Protein AF-A0A3C0A470-F1 (afdb_monomer)

Structure (mmCIF, N/CA/C/O backbone):
data_AF-A0A3C0A470-F1
#
_entry.id   AF-A0A3C0A470-F1
#
loop_
_atom_site.group_PDB
_atom_site.id
_atom_site.type_symbol
_atom_site.label_atom_id
_atom_site.label_alt_id
_atom_site.label_comp_id
_atom_site.label_asym_id
_atom_site.label_entity_id
_atom_site.label_seq_id
_atom_site.pdbx_PDB_ins_code
_atom_site.Cartn_x
_atom_site.Cartn_y
_atom_site.Cartn_z
_atom_site.occupancy
_atom_site.B_iso_or_equiv
_atom_site.auth_seq_id
_atom_site.auth_comp_id
_atom_site.auth_asym_id
_atom_site.auth_atom_id
_atom_site.pdbx_PDB_model_num
ATOM 1 N N . MET A 1 1 ? 13.671 3.980 -18.463 1.00 53.28 1 MET A N 1
ATOM 2 C CA . MET A 1 1 ? 13.022 3.849 -17.138 1.00 53.28 1 MET A CA 1
ATOM 3 C C . MET A 1 1 ? 13.466 5.033 -16.282 1.00 53.28 1 MET A C 1
ATOM 5 O O . MET A 1 1 ? 14.668 5.241 -16.176 1.00 53.28 1 MET A O 1
ATOM 9 N N . LYS A 1 2 ? 12.559 5.897 -15.798 1.00 59.47 2 LYS A N 1
ATOM 10 C CA . LYS A 1 2 ? 12.939 7.187 -15.186 1.00 59.47 2 LYS A CA 1
ATOM 11 C C . LYS A 1 2 ? 13.264 7.001 -13.699 1.00 59.47 2 LYS A C 1
ATOM 13 O O . LYS A 1 2 ? 12.369 6.791 -12.891 1.00 59.47 2 LYS A O 1
ATOM 18 N N . ILE A 1 3 ? 14.542 7.132 -13.339 1.00 69.94 3 ILE A N 1
ATOM 19 C CA . ILE A 1 3 ? 15.085 7.081 -11.960 1.00 69.94 3 ILE A CA 1
ATOM 20 C C . ILE A 1 3 ? 14.255 7.919 -10.962 1.00 69.94 3 ILE A C 1
ATOM 22 O O . ILE A 1 3 ? 14.107 7.560 -9.792 1.00 69.94 3 ILE A O 1
ATOM 26 N N . PHE A 1 4 ? 13.660 9.012 -11.438 1.00 74.88 4 PHE A N 1
ATOM 27 C CA . PHE A 1 4 ? 12.773 9.884 -10.674 1.00 74.88 4 PHE A CA 1
ATOM 28 C C . PHE A 1 4 ? 11.537 9.164 -10.100 1.00 74.88 4 PHE A C 1
ATOM 30 O O . PHE A 1 4 ? 11.257 9.291 -8.911 1.00 74.88 4 PHE A O 1
ATOM 37 N N . GLU A 1 5 ? 10.841 8.349 -10.898 1.00 70.94 5 GLU A N 1
ATOM 38 C CA . GLU A 1 5 ? 9.594 7.676 -10.491 1.00 70.94 5 GLU A CA 1
ATOM 39 C C . GLU A 1 5 ? 9.846 6.635 -9.393 1.00 70.94 5 GLU A C 1
ATOM 41 O O . GLU A 1 5 ? 9.112 6.553 -8.408 1.00 70.94 5 GLU A O 1
ATOM 46 N N . TYR A 1 6 ? 10.955 5.902 -9.510 1.00 76.00 6 TYR A N 1
ATOM 47 C CA . TYR A 1 6 ? 11.419 4.973 -8.481 1.00 76.00 6 TYR A CA 1
ATOM 48 C C . TYR A 1 6 ? 11.722 5.686 -7.155 1.00 76.00 6 TYR A C 1
ATOM 50 O O . TYR A 1 6 ? 11.339 5.223 -6.078 1.00 76.00 6 TYR A O 1
ATOM 58 N N . THR A 1 7 ? 12.397 6.833 -7.230 1.00 81.44 7 THR A N 1
ATOM 59 C CA . THR A 1 7 ? 12.804 7.595 -6.045 1.00 81.44 7 THR A CA 1
ATOM 60 C C . THR A 1 7 ? 11.591 8.173 -5.317 1.00 81.44 7 THR A C 1
ATOM 62 O O . THR A 1 7 ? 11.517 8.113 -4.087 1.00 81.44 7 THR A O 1
ATOM 65 N N . GLU A 1 8 ? 10.603 8.671 -6.060 1.00 81.81 8 GLU A N 1
ATOM 66 C CA . GLU A 1 8 ? 9.350 9.168 -5.492 1.00 81.81 8 GLU A CA 1
ATOM 67 C C . GLU A 1 8 ? 8.512 8.045 -4.868 1.00 81.81 8 GLU A C 1
ATOM 69 O O . GLU A 1 8 ? 8.041 8.196 -3.736 1.00 81.81 8 GLU A O 1
ATOM 74 N N . ALA A 1 9 ? 8.419 6.879 -5.519 1.00 79.31 9 ALA A N 1
ATOM 75 C CA . ALA A 1 9 ? 7.762 5.704 -4.945 1.00 79.31 9 ALA A CA 1
ATOM 76 C C . ALA A 1 9 ? 8.436 5.253 -3.634 1.00 79.31 9 ALA A C 1
ATOM 78 O O . ALA A 1 9 ? 7.757 4.977 -2.643 1.00 79.31 9 ALA A O 1
ATOM 79 N N . LYS A 1 10 ? 9.775 5.265 -3.578 1.00 82.69 10 LYS A N 1
ATOM 80 C CA . LYS A 1 10 ? 10.542 4.944 -2.363 1.00 82.69 10 LYS A CA 1
ATOM 81 C C . LYS A 1 10 ? 10.262 5.931 -1.223 1.00 82.69 10 LYS A C 1
ATOM 83 O O . LYS A 1 10 ? 10.059 5.514 -0.082 1.00 82.69 10 LYS A O 1
ATOM 88 N N . LYS A 1 11 ? 10.212 7.238 -1.509 1.00 87.06 11 LYS A N 1
ATOM 89 C CA . LYS A 1 11 ? 9.865 8.267 -0.509 1.00 87.06 11 LYS A CA 1
ATOM 90 C C . LYS A 1 11 ? 8.420 8.133 -0.024 1.00 87.06 11 LYS A C 1
ATOM 92 O O . LYS A 1 11 ? 8.151 8.353 1.155 1.00 87.06 11 LYS A O 1
ATOM 97 N N . ALA A 1 12 ? 7.480 7.822 -0.916 1.00 82.62 12 ALA A N 1
ATOM 98 C CA . ALA A 1 12 ? 6.077 7.603 -0.562 1.00 82.62 12 ALA A CA 1
ATOM 99 C C . ALA A 1 12 ? 5.909 6.379 0.356 1.00 82.62 12 ALA A C 1
ATOM 101 O O . ALA A 1 12 ? 5.216 6.459 1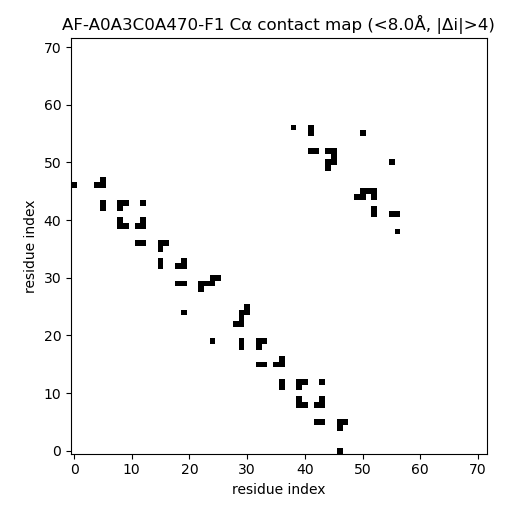.373 1.00 82.62 12 ALA A O 1
ATOM 102 N N . LEU A 1 13 ? 6.632 5.293 0.066 1.00 86.19 13 LEU A N 1
ATOM 103 C CA . LEU A 1 13 ? 6.666 4.089 0.896 1.00 86.19 13 LEU A CA 1
ATOM 104 C C . LEU A 1 13 ? 7.204 4.374 2.308 1.00 86.19 13 LEU A C 1
ATOM 106 O O . LEU A 1 13 ? 6.602 3.974 3.300 1.00 86.19 13 LEU A O 1
ATOM 110 N N . ALA A 1 14 ? 8.306 5.121 2.415 1.00 87.88 14 ALA A N 1
ATOM 111 C CA . ALA A 1 14 ? 8.886 5.479 3.710 1.00 87.88 14 ALA A CA 1
ATOM 112 C C . ALA A 1 14 ? 7.948 6.365 4.555 1.00 87.88 14 ALA A C 1
ATOM 114 O O . ALA A 1 14 ? 7.826 6.169 5.765 1.00 87.88 14 ALA A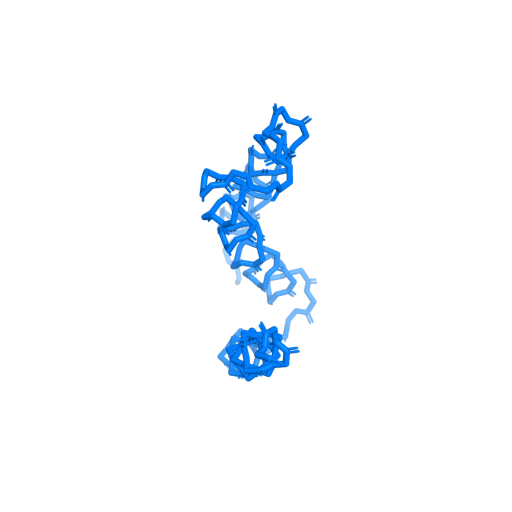 O 1
ATOM 115 N N . ARG A 1 15 ? 7.259 7.327 3.922 1.00 88.75 15 ARG A N 1
ATOM 116 C CA . ARG A 1 15 ? 6.295 8.215 4.595 1.00 88.75 15 ARG A CA 1
ATOM 117 C C . ARG A 1 15 ? 5.104 7.442 5.157 1.00 88.75 15 ARG A C 1
ATOM 119 O O . ARG A 1 15 ? 4.779 7.599 6.332 1.00 88.75 15 ARG A O 1
ATOM 126 N N . SER A 1 16 ? 4.505 6.586 4.337 1.00 84.88 16 SER A N 1
ATOM 127 C CA . SER A 1 16 ? 3.349 5.778 4.731 1.00 84.88 16 SER A CA 1
ATOM 128 C C . SER A 1 16 ? 3.708 4.730 5.790 1.00 84.88 16 SER A C 1
ATOM 130 O O . SER A 1 16 ? 2.965 4.568 6.753 1.00 84.88 16 SER A O 1
ATOM 132 N N . GLN A 1 17 ? 4.896 4.114 5.721 1.00 85.25 17 GLN A N 1
ATOM 133 C CA . GLN A 1 17 ? 5.398 3.238 6.790 1.00 85.25 17 GLN A CA 1
ATOM 134 C C . GLN A 1 17 ? 5.533 3.975 8.128 1.00 85.25 17 GLN A C 1
ATOM 136 O O . GLN A 1 17 ? 5.130 3.459 9.170 1.00 85.25 17 GLN A O 1
ATOM 141 N N . LYS A 1 18 ? 6.101 5.188 8.112 1.00 89.69 18 LYS A N 1
ATOM 142 C CA . LYS A 1 18 ? 6.254 5.997 9.326 1.00 89.69 18 LYS A CA 1
ATOM 143 C C . LYS A 1 18 ? 4.891 6.352 9.920 1.00 89.69 18 LYS A C 1
ATOM 145 O O . LYS A 1 18 ? 4.718 6.245 11.127 1.00 89.69 18 LYS A O 1
ATOM 150 N N . ALA A 1 19 ? 3.927 6.730 9.083 1.00 85.38 19 ALA A N 1
ATOM 151 C CA . ALA A 1 19 ? 2.575 7.046 9.526 1.00 85.38 19 ALA A CA 1
ATOM 152 C C . ALA A 1 19 ? 1.842 5.811 10.087 1.00 85.38 19 ALA A C 1
ATOM 154 O O . ALA A 1 19 ? 1.217 5.906 11.141 1.00 85.38 19 ALA A O 1
ATOM 155 N N . LEU A 1 20 ? 1.995 4.635 9.467 1.00 86.81 20 LEU A N 1
ATOM 156 C CA . LEU A 1 20 ? 1.463 3.368 9.985 1.00 86.81 20 LEU A CA 1
ATOM 157 C C . LEU A 1 20 ? 2.006 3.004 11.366 1.00 86.81 20 LEU A C 1
ATOM 159 O O . LEU A 1 20 ? 1.254 2.498 12.192 1.00 86.81 20 LEU A O 1
ATOM 163 N N . ASN A 1 21 ? 3.286 3.274 11.626 1.00 85.81 21 ASN A N 1
ATOM 164 C CA . ASN A 1 21 ? 3.899 2.997 12.926 1.00 85.81 21 ASN A CA 1
ATOM 165 C C . ASN A 1 21 ? 3.352 3.903 14.044 1.00 85.81 21 ASN A C 1
ATOM 167 O O . ASN A 1 21 ? 3.405 3.524 15.210 1.00 85.81 21 ASN A O 1
ATOM 171 N N . THR A 1 22 ? 2.827 5.082 13.701 1.00 86.81 22 THR A N 1
ATOM 172 C CA . THR A 1 22 ? 2.257 6.037 14.666 1.00 86.81 22 THR A CA 1
ATOM 173 C C . THR A 1 22 ? 0.762 5.804 14.908 1.00 86.81 22 THR A C 1
ATOM 175 O O . THR A 1 22 ? 0.233 6.161 15.960 1.00 86.81 22 THR A O 1
ATOM 178 N N . LEU A 1 23 ? 0.054 5.228 13.936 1.00 84.94 23 LEU A N 1
ATOM 179 C CA . LEU A 1 23 ? -1.396 5.051 13.986 1.00 84.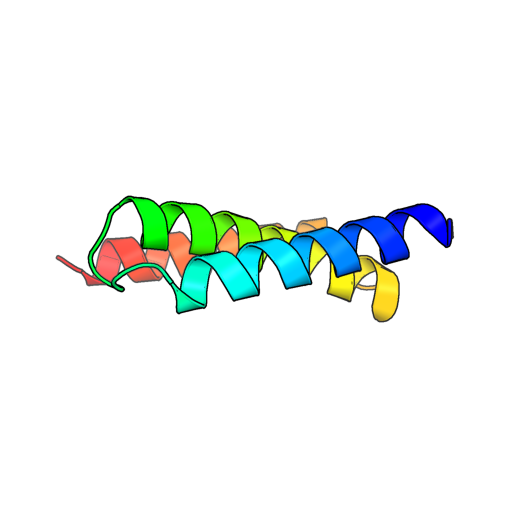94 23 LEU A CA 1
ATOM 180 C C . LEU A 1 23 ? -1.780 3.738 14.682 1.00 84.94 23 LEU A C 1
ATOM 182 O O . LEU A 1 23 ? -1.183 2.687 14.456 1.00 84.94 23 LEU A O 1
ATOM 186 N N . ARG A 1 24 ? -2.843 3.771 15.496 1.00 83.12 24 ARG A N 1
ATOM 187 C CA . ARG A 1 24 ? -3.429 2.548 16.069 1.00 83.12 24 ARG A CA 1
ATOM 188 C C . ARG A 1 24 ? -4.049 1.700 14.962 1.00 83.12 24 ARG A C 1
ATOM 190 O O . ARG A 1 24 ? -4.803 2.240 14.151 1.00 83.12 24 ARG A O 1
ATOM 197 N N . ARG A 1 25 ? -3.794 0.388 14.978 1.00 77.44 25 ARG A N 1
ATOM 198 C CA . ARG A 1 25 ? -4.206 -0.569 13.929 1.00 77.44 25 ARG A CA 1
ATOM 199 C C . ARG A 1 25 ? -5.703 -0.548 13.610 1.00 77.44 25 ARG A C 1
ATOM 201 O O . ARG A 1 25 ? -6.086 -0.683 12.452 1.00 77.44 25 ARG A O 1
ATOM 208 N N . ASP A 1 26 ? -6.531 -0.289 14.615 1.00 75.69 26 ASP A N 1
ATOM 209 C CA . ASP A 1 26 ? -7.990 -0.303 14.461 1.00 75.69 26 ASP A CA 1
ATOM 210 C C . ASP A 1 26 ? -8.559 1.038 13.979 1.00 75.69 26 ASP A C 1
ATOM 212 O O . ASP A 1 26 ? -9.735 1.136 13.629 1.00 75.69 26 ASP A O 1
ATOM 216 N N . SER A 1 27 ? -7.728 2.084 13.923 1.00 81.50 27 SER A N 1
ATOM 217 C CA . SER A 1 27 ? -8.165 3.399 13.466 1.00 81.50 27 SER A CA 1
ATOM 218 C C . SER A 1 27 ? -8.427 3.411 11.959 1.00 81.50 27 SER A C 1
ATOM 220 O O . SER A 1 27 ? -7.703 2.811 11.160 1.00 81.50 27 SER A O 1
ATOM 222 N N . LEU A 1 28 ? -9.436 4.180 11.546 1.00 82.31 28 LEU A N 1
ATOM 223 C CA . LEU A 1 28 ? -9.703 4.433 10.129 1.00 82.31 28 LEU A CA 1
ATOM 224 C C . LEU A 1 28 ? -8.478 5.054 9.431 1.00 82.31 28 LEU A C 1
ATOM 226 O O . LEU A 1 28 ? -8.181 4.730 8.282 1.00 82.31 28 LEU A O 1
ATOM 230 N N . GLY A 1 29 ? -7.730 5.893 10.158 1.00 82.31 29 GLY A N 1
ATOM 231 C CA . GLY A 1 29 ? -6.466 6.468 9.701 1.00 82.31 29 GLY A CA 1
ATOM 232 C C . GLY A 1 29 ? -5.441 5.397 9.330 1.00 82.31 29 GLY A C 1
ATOM 233 O O . GLY A 1 29 ? -4.865 5.468 8.248 1.00 82.31 29 GLY A O 1
ATOM 234 N N . TYR A 1 30 ? -5.263 4.372 10.169 1.00 83.62 30 TYR A N 1
ATOM 235 C CA . TYR A 1 30 ? -4.354 3.258 9.882 1.00 83.62 30 TYR A CA 1
ATOM 236 C C . TYR A 1 30 ? -4.780 2.483 8.637 1.00 83.62 30 TYR A C 1
ATOM 238 O O . TYR A 1 30 ? -3.954 2.234 7.765 1.00 83.62 30 TYR A O 1
ATOM 246 N N . LYS A 1 31 ? -6.073 2.156 8.500 1.00 81.38 31 LYS A N 1
ATOM 247 C CA . LYS A 1 31 ? -6.596 1.438 7.322 1.00 81.38 31 LYS A CA 1
ATOM 248 C C . LYS A 1 31 ? -6.361 2.216 6.022 1.00 81.38 31 LYS A C 1
ATOM 250 O O . LYS A 1 31 ? -5.957 1.635 5.013 1.00 81.38 31 LYS A O 1
ATOM 255 N N . ASN A 1 32 ? -6.571 3.531 6.049 1.00 84.06 32 ASN A N 1
ATOM 256 C CA . ASN A 1 32 ? -6.331 4.399 4.896 1.00 84.06 32 ASN A CA 1
ATOM 257 C C . ASN A 1 32 ? -4.841 4.509 4.561 1.00 84.06 32 ASN A C 1
ATOM 259 O O . ASN A 1 32 ? -4.461 4.437 3.392 1.00 84.06 32 ASN A O 1
ATOM 263 N N . GLU A 1 33 ? -3.988 4.647 5.572 1.00 85.75 33 GLU A N 1
ATOM 264 C CA . GLU A 1 33 ? -2.546 4.746 5.364 1.00 85.75 33 GLU A CA 1
ATOM 265 C C . GLU A 1 33 ? -1.936 3.412 4.916 1.00 85.75 33 GLU A C 1
ATOM 267 O O . GLU A 1 33 ? -1.024 3.390 4.092 1.00 85.75 33 GLU A O 1
ATOM 272 N N . LEU A 1 34 ? -2.513 2.289 5.352 1.00 83.94 34 LEU A N 1
ATOM 273 C CA . LEU A 1 34 ? -2.132 0.947 4.918 1.00 83.94 34 LEU A CA 1
ATOM 274 C C . LEU A 1 34 ? -2.404 0.758 3.429 1.00 83.94 34 LEU A C 1
ATOM 276 O O . LEU A 1 34 ? -1.562 0.223 2.709 1.00 83.94 34 LEU A O 1
ATOM 280 N N . ARG A 1 35 ? -3.546 1.259 2.945 1.00 84.81 35 ARG A N 1
ATOM 281 C CA . ARG A 1 35 ? -3.869 1.256 1.514 1.00 84.81 35 ARG A CA 1
ATOM 282 C C . ARG A 1 35 ? -2.826 2.035 0.706 1.00 84.81 35 ARG A C 1
ATOM 284 O O . ARG A 1 35 ? -2.306 1.503 -0.272 1.00 84.81 35 ARG A O 1
ATOM 291 N N . LYS A 1 36 ? -2.457 3.245 1.146 1.00 84.50 36 LYS A N 1
ATOM 292 C CA . LYS A 1 36 ? -1.416 4.059 0.486 1.00 84.50 36 LYS A CA 1
ATOM 293 C C . LYS A 1 36 ? -0.041 3.393 0.512 1.00 84.50 36 LYS A C 1
ATOM 295 O O . LYS A 1 36 ? 0.691 3.456 -0.478 1.00 84.50 36 LYS A O 1
ATOM 300 N N . TYR A 1 37 ? 0.316 2.760 1.630 1.00 85.75 37 TYR A N 1
ATOM 301 C CA . TYR A 1 37 ? 1.566 2.013 1.764 1.00 85.75 37 TYR A CA 1
ATOM 302 C C . TYR A 1 37 ? 1.637 0.875 0.747 1.00 85.75 37 TYR A C 1
ATOM 304 O O . TYR A 1 37 ? 2.617 0.751 0.016 1.00 85.75 37 TYR A O 1
ATOM 312 N N . ILE A 1 38 ? 0.563 0.092 0.640 1.00 83.19 38 ILE A N 1
ATOM 313 C CA . ILE A 1 38 ? 0.445 -1.008 -0.317 1.00 83.19 38 ILE A CA 1
ATOM 314 C C . ILE A 1 38 ? 0.545 -0.507 -1.765 1.00 83.19 38 ILE A C 1
ATOM 316 O O . ILE A 1 38 ? 1.301 -1.071 -2.556 1.00 83.19 38 ILE A O 1
ATOM 320 N N . GLU A 1 39 ? -0.165 0.565 -2.123 1.00 82.31 39 GLU A N 1
ATOM 321 C CA . GLU A 1 39 ? -0.083 1.156 -3.467 1.00 82.31 39 GLU A CA 1
ATOM 322 C C . GLU A 1 39 ? 1.337 1.633 -3.799 1.00 82.31 39 GLU A C 1
ATOM 324 O O . GLU A 1 39 ? 1.850 1.366 -4.891 1.00 82.31 39 GLU A O 1
ATOM 329 N N . SER A 1 40 ? 1.997 2.275 -2.832 1.00 83.69 40 SER A N 1
ATOM 330 C CA . SER A 1 40 ? 3.388 2.720 -2.958 1.00 83.69 40 SER A CA 1
ATOM 331 C C . SER A 1 40 ? 4.347 1.537 -3.097 1.00 83.69 40 SER A C 1
ATOM 333 O O . SER A 1 40 ? 5.297 1.612 -3.873 1.00 83.69 40 SER A O 1
ATOM 335 N N . LEU A 1 41 ? 4.089 0.426 -2.400 1.00 82.00 41 LEU A N 1
ATOM 336 C CA . LEU A 1 41 ? 4.893 -0.795 -2.474 1.00 82.00 41 LEU A CA 1
ATOM 337 C C . LEU A 1 41 ? 4.773 -1.465 -3.844 1.00 82.00 41 LEU A C 1
ATOM 339 O O . LEU A 1 41 ? 5.776 -1.927 -4.383 1.00 82.00 41 LEU A O 1
ATOM 343 N N . ILE A 1 42 ? 3.573 -1.494 -4.428 1.00 82.25 42 ILE A N 1
ATOM 344 C CA . ILE A 1 42 ? 3.348 -2.030 -5.778 1.00 82.25 42 ILE A CA 1
ATOM 345 C C . ILE A 1 42 ? 4.064 -1.174 -6.818 1.00 82.25 42 ILE A C 1
ATOM 347 O O . ILE A 1 42 ? 4.754 -1.717 -7.676 1.00 82.25 42 ILE A O 1
ATOM 351 N N . ALA A 1 43 ? 3.936 0.154 -6.738 1.00 79.12 43 ALA A N 1
ATOM 352 C CA . ALA A 1 43 ? 4.654 1.056 -7.635 1.00 79.12 43 ALA A CA 1
ATOM 353 C C . ALA A 1 43 ? 6.173 0.876 -7.489 1.00 79.12 43 ALA A C 1
ATOM 355 O O . ALA A 1 43 ? 6.875 0.692 -8.482 1.00 79.12 43 ALA A O 1
ATOM 356 N N . PHE A 1 44 ? 6.671 0.833 -6.250 1.00 80.44 44 PHE A N 1
ATOM 357 C CA . PHE A 1 44 ? 8.080 0.592 -5.960 1.00 80.44 44 PHE A CA 1
ATOM 358 C C . PHE A 1 44 ? 8.560 -0.736 -6.554 1.00 80.44 44 PHE A C 1
ATOM 360 O O . PHE A 1 44 ? 9.547 -0.731 -7.277 1.00 80.44 44 PHE A O 1
ATOM 367 N N . LYS A 1 45 ? 7.855 -1.854 -6.325 1.00 77.44 45 LYS A N 1
ATOM 368 C CA . LYS A 1 45 ? 8.210 -3.170 -6.887 1.00 77.44 45 LYS A CA 1
ATOM 369 C C . LYS A 1 45 ? 8.098 -3.211 -8.409 1.00 77.44 45 LYS A C 1
ATOM 371 O O . LYS A 1 45 ? 8.963 -3.792 -9.050 1.00 77.44 45 LYS A O 1
ATOM 376 N N . GLY A 1 46 ? 7.094 -2.566 -8.998 1.00 76.50 46 GLY A N 1
ATOM 377 C CA . GLY A 1 46 ? 6.972 -2.443 -10.450 1.00 76.50 46 GLY A CA 1
ATOM 378 C C . GLY A 1 46 ? 8.173 -1.743 -11.079 1.00 76.50 46 GLY A C 1
ATOM 379 O O . GLY A 1 46 ? 8.695 -2.204 -12.089 1.00 76.50 46 GLY A O 1
ATOM 380 N N . HIS A 1 47 ? 8.671 -0.686 -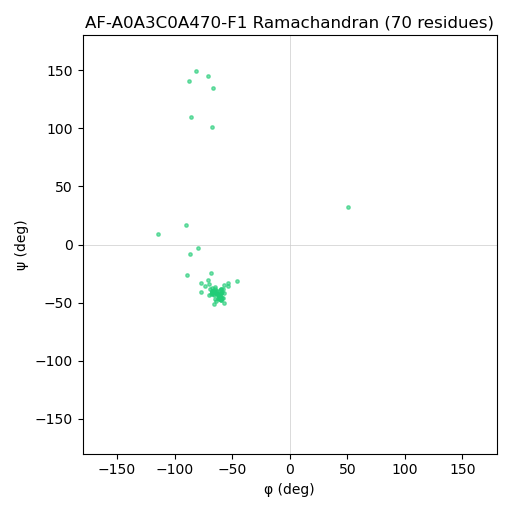10.433 1.00 73.31 47 HIS A N 1
ATOM 381 C CA . HIS A 1 47 ? 9.877 0.011 -10.874 1.00 73.31 47 HIS A CA 1
ATOM 382 C C . HIS A 1 47 ? 11.178 -0.731 -10.521 1.00 73.31 47 HIS A C 1
ATOM 384 O O . HIS A 1 47 ? 12.083 -0.752 -11.342 1.00 73.31 47 HIS A O 1
ATOM 390 N N . ALA A 1 48 ? 11.312 -1.336 -9.335 1.00 73.81 48 ALA A N 1
ATOM 391 C CA . ALA A 1 48 ? 12.553 -2.007 -8.918 1.00 73.81 48 ALA A CA 1
ATOM 392 C C . ALA A 1 48 ? 12.750 -3.383 -9.571 1.00 73.81 48 ALA A C 1
ATOM 394 O O . ALA A 1 48 ? 13.883 -3.791 -9.797 1.00 73.81 48 ALA A O 1
ATOM 395 N N . LEU A 1 49 ? 11.657 -4.104 -9.834 1.00 73.19 49 LEU A N 1
ATOM 396 C CA . LEU A 1 49 ? 11.667 -5.498 -10.289 1.00 73.19 49 LEU A CA 1
ATOM 397 C C . LEU A 1 49 ? 11.110 -5.661 -11.712 1.00 73.19 49 LEU A C 1
ATOM 399 O O . LEU A 1 49 ? 10.866 -6.787 -12.135 1.00 73.19 49 LEU A O 1
ATOM 403 N N . CYS A 1 50 ? 10.864 -4.559 -12.436 1.00 70.25 50 CYS A N 1
ATOM 404 C CA . CYS A 1 50 ? 10.245 -4.557 -13.770 1.00 70.25 50 CYS A CA 1
ATOM 405 C C . CYS A 1 50 ? 8.933 -5.366 -13.845 1.00 70.25 50 CYS A C 1
ATOM 407 O O . CYS A 1 50 ? 8.616 -5.969 -14.869 1.00 70.25 50 CYS A O 1
ATOM 409 N N . MET A 1 51 ? 8.171 -5.405 -12.750 1.00 72.19 51 MET A N 1
ATOM 410 C CA . MET A 1 51 ? 6.905 -6.134 -12.686 1.00 72.19 51 MET A CA 1
ATOM 411 C C . MET A 1 51 ? 5.761 -5.325 -13.307 1.00 72.19 51 MET A C 1
ATOM 413 O O . MET A 1 51 ? 5.724 -4.098 -13.200 1.00 72.19 51 MET A O 1
ATOM 417 N N . ASP A 1 52 ? 4.774 -6.015 -13.887 1.00 78.69 52 ASP A N 1
ATOM 418 C CA . ASP A 1 52 ? 3.550 -5.372 -14.369 1.00 78.69 52 ASP A CA 1
ATOM 419 C C . ASP A 1 52 ? 2.719 -4.828 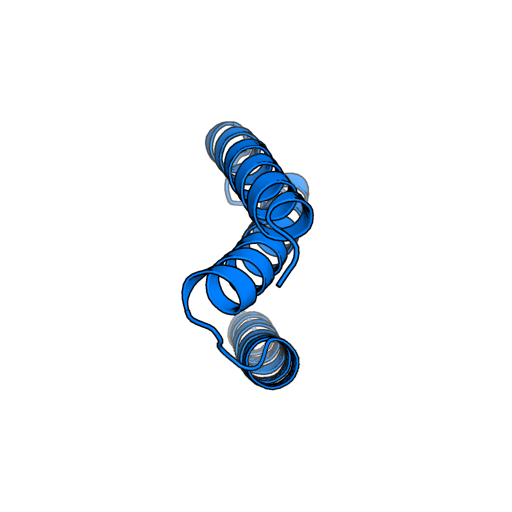-13.192 1.00 78.69 52 ASP A C 1
ATOM 421 O O . ASP A 1 52 ? 1.977 -5.542 -12.510 1.00 78.69 52 ASP A O 1
ATOM 425 N N . VAL A 1 53 ? 2.828 -3.514 -12.986 1.00 73.00 53 VAL A N 1
ATOM 426 C CA . VAL A 1 53 ? 2.102 -2.745 -11.969 1.00 73.00 53 VAL A CA 1
ATOM 427 C C . VAL A 1 53 ? 0.590 -2.962 -12.060 1.00 73.00 53 VAL A C 1
ATOM 429 O O . VAL A 1 53 ? -0.082 -2.995 -11.026 1.00 73.00 53 VAL A O 1
ATOM 432 N N . LYS A 1 54 ? 0.022 -3.113 -13.266 1.00 75.50 54 LYS A N 1
ATOM 433 C CA . LYS A 1 54 ? -1.425 -3.325 -13.431 1.00 75.50 54 LYS A CA 1
ATOM 434 C C . LYS A 1 54 ? -1.833 -4.707 -12.933 1.00 75.50 54 LYS A C 1
ATOM 436 O O . LYS A 1 54 ? -2.842 -4.819 -12.233 1.00 75.50 54 LYS A O 1
ATOM 441 N N . ALA A 1 55 ? -1.053 -5.737 -13.256 1.00 78.75 55 ALA A N 1
ATOM 442 C CA . ALA A 1 55 ? -1.301 -7.096 -12.785 1.00 78.75 55 ALA A CA 1
ATOM 443 C C . ALA A 1 55 ? -1.228 -7.180 -11.251 1.00 78.75 55 ALA A C 1
ATOM 445 O O . ALA A 1 55 ? -2.127 -7.742 -10.619 1.00 78.75 55 ALA A O 1
ATOM 446 N N . GLU A 1 56 ? -0.222 -6.550 -10.641 1.00 75.38 56 GLU A N 1
ATOM 447 C CA . GLU A 1 56 ? -0.057 -6.523 -9.182 1.00 75.38 56 GLU A CA 1
ATOM 448 C C . GLU A 1 56 ? -1.160 -5.720 -8.477 1.00 75.38 56 GLU A C 1
ATOM 450 O O . GLU A 1 56 ? -1.723 -6.193 -7.489 1.00 75.38 56 GLU A O 1
ATOM 455 N N . ARG A 1 57 ? -1.579 -4.566 -9.025 1.00 75.94 57 ARG A N 1
ATOM 456 C CA . ARG A 1 57 ? -2.757 -3.835 -8.515 1.00 75.94 57 ARG A CA 1
ATOM 457 C C . ARG A 1 57 ? -4.018 -4.698 -8.531 1.00 75.94 57 ARG A C 1
ATOM 459 O O . ARG A 1 57 ? -4.780 -4.671 -7.569 1.00 75.94 57 ARG A O 1
ATOM 466 N N . LYS A 1 58 ? -4.238 -5.481 -9.593 1.00 79.12 58 LYS A N 1
ATOM 467 C CA . LYS A 1 58 ? -5.417 -6.353 -9.718 1.00 79.12 58 LYS A CA 1
ATOM 468 C C . LYS A 1 58 ? -5.408 -7.486 -8.690 1.00 79.12 58 LYS A C 1
ATOM 470 O O . LYS A 1 58 ? -6.446 -7.759 -8.094 1.00 79.12 58 LYS A O 1
ATOM 475 N N . LYS A 1 59 ? -4.254 -8.124 -8.458 1.00 76.25 59 LYS A N 1
ATOM 476 C CA . LYS A 1 59 ? -4.095 -9.134 -7.395 1.00 76.25 59 LYS A CA 1
ATOM 477 C C . LYS A 1 59 ? -4.371 -8.531 -6.020 1.00 76.25 59 LYS A C 1
ATOM 479 O O . LYS A 1 59 ? -5.111 -9.114 -5.236 1.00 76.25 59 LYS A O 1
ATOM 484 N N . MET A 1 60 ? -3.841 -7.339 -5.758 1.00 72.69 60 MET A N 1
ATOM 485 C CA . MET A 1 60 ? -4.003 -6.690 -4.461 1.00 72.69 60 MET A CA 1
ATOM 486 C C . MET A 1 60 ? -5.435 -6.220 -4.202 1.00 72.69 60 MET A C 1
ATOM 488 O O . MET A 1 60 ? -5.929 -6.362 -3.090 1.00 72.69 60 MET A O 1
ATOM 492 N N . ALA A 1 61 ? -6.129 -5.711 -5.224 1.00 74.31 61 ALA A N 1
ATOM 493 C CA . ALA A 1 61 ? -7.543 -5.362 -5.119 1.00 74.31 61 ALA A CA 1
ATOM 494 C C . ALA A 1 61 ? -8.407 -6.580 -4.751 1.00 74.31 61 ALA A C 1
ATOM 496 O O . ALA A 1 61 ? -9.319 -6.443 -3.941 1.00 74.31 61 ALA A O 1
ATOM 497 N N . ARG A 1 62 ? -8.086 -7.769 -5.289 1.00 76.50 62 ARG A N 1
ATOM 498 C CA . ARG A 1 62 ? -8.741 -9.027 -4.892 1.00 76.50 62 ARG A CA 1
ATOM 499 C C . ARG A 1 62 ? -8.435 -9.387 -3.443 1.00 76.50 62 ARG A C 1
ATOM 501 O O . ARG A 1 62 ? -9.367 -9.533 -2.673 1.00 76.50 62 ARG A O 1
ATOM 508 N N . LEU A 1 63 ? -7.160 -9.408 -3.047 1.00 71.12 63 LEU A N 1
ATOM 509 C CA . LEU A 1 63 ? -6.766 -9.714 -1.663 1.00 71.12 63 LEU A CA 1
ATOM 510 C C . LEU A 1 63 ? -7.400 -8.755 -0.642 1.00 71.12 63 LEU A C 1
ATOM 512 O O . LEU A 1 63 ? -7.807 -9.177 0.435 1.00 71.12 63 LEU A O 1
ATOM 516 N N . LEU A 1 64 ? -7.509 -7.465 -0.975 1.00 68.56 64 LEU A N 1
ATOM 517 C CA . LEU A 1 64 ? -8.196 -6.485 -0.133 1.00 68.56 64 LEU A CA 1
ATOM 518 C C . LEU A 1 64 ? -9.705 -6.741 -0.069 1.00 68.56 64 LEU A C 1
ATOM 520 O O . LEU A 1 64 ? -10.280 -6.617 1.009 1.00 68.56 64 LEU A O 1
ATOM 524 N N . ALA A 1 65 ? -10.340 -7.093 -1.188 1.00 71.12 65 ALA A N 1
ATOM 525 C CA . ALA A 1 65 ? -11.754 -7.457 -1.208 1.00 71.12 65 ALA A CA 1
ATOM 526 C C . ALA A 1 65 ? -12.022 -8.724 -0.378 1.00 71.12 65 ALA A C 1
A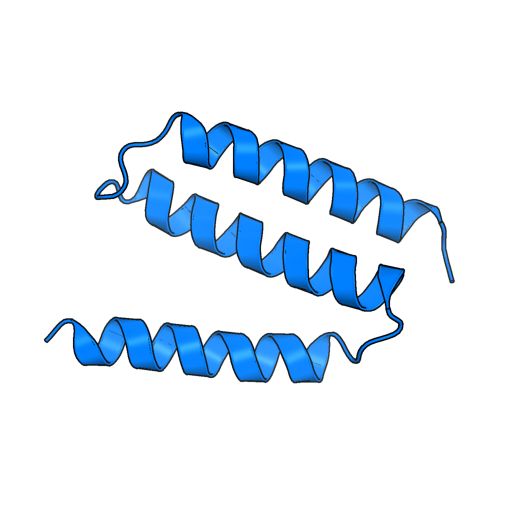TOM 528 O O . ALA A 1 65 ? -12.956 -8.728 0.418 1.00 71.12 65 ALA A O 1
ATOM 529 N N . ASP A 1 66 ? -11.163 -9.740 -0.489 1.00 69.25 66 ASP A N 1
ATOM 530 C CA . ASP A 1 66 ? -11.258 -10.998 0.259 1.00 69.25 66 ASP A CA 1
ATOM 531 C C . ASP A 1 66 ? -11.057 -10.771 1.768 1.00 69.25 66 ASP A C 1
ATOM 533 O O . ASP A 1 66 ? -11.842 -11.258 2.580 1.00 69.25 66 ASP A O 1
ATOM 537 N N . CYS A 1 67 ? -10.074 -9.948 2.159 1.00 61.25 67 CYS A N 1
ATOM 538 C CA . CYS A 1 67 ? -9.882 -9.536 3.555 1.00 61.25 67 CYS A CA 1
ATOM 539 C C . CYS A 1 67 ? -11.096 -8.790 4.128 1.00 61.25 67 CYS A C 1
ATOM 541 O O . CYS A 1 67 ? -11.429 -8.975 5.295 1.00 61.25 67 CYS A O 1
ATOM 543 N N . VAL A 1 68 ? -11.749 -7.932 3.338 1.00 60.00 68 VAL A N 1
ATOM 544 C CA . VAL A 1 68 ? -12.951 -7.200 3.776 1.00 60.00 68 VAL A CA 1
ATOM 545 C C . VAL A 1 68 ? -14.169 -8.127 3.842 1.00 60.00 68 VAL A C 1
ATOM 547 O O . VAL A 1 68 ? -14.993 -7.981 4.741 1.00 60.00 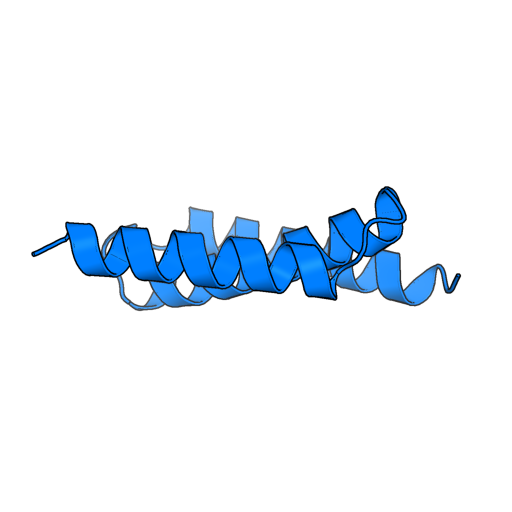68 VAL A O 1
ATOM 550 N N . ALA A 1 69 ? -14.280 -9.093 2.928 1.00 61.19 69 ALA A N 1
ATOM 551 C CA . ALA A 1 69 ? -15.368 -10.067 2.907 1.00 61.19 69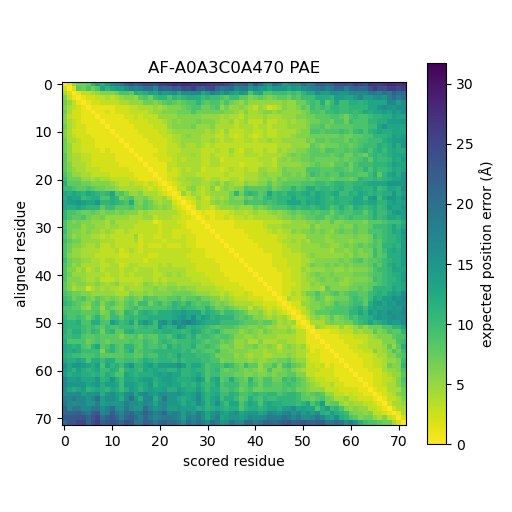 ALA A CA 1
ATOM 552 C C . ALA A 1 69 ? -15.287 -11.081 4.063 1.00 61.19 69 ALA A C 1
ATOM 554 O O . ALA A 1 69 ? -16.327 -11.475 4.583 1.00 61.19 69 ALA A O 1
ATOM 555 N N . GLY A 1 70 ? -14.077 -11.463 4.488 1.00 51.75 70 GLY A N 1
ATOM 556 C CA . GLY A 1 70 ? -13.838 -12.395 5.598 1.00 51.75 70 GLY A CA 1
ATOM 557 C C . GLY A 1 70 ? -13.953 -11.798 7.007 1.00 51.75 70 GLY A C 1
ATOM 558 O O . GLY A 1 70 ? -13.822 -12.531 7.978 1.00 51.75 70 GLY A O 1
ATOM 559 N N . MET A 1 71 ? -14.191 -10.488 7.141 1.00 55.69 71 MET A N 1
ATOM 560 C CA . MET A 1 71 ? -14.458 -9.819 8.428 1.00 55.69 71 MET A CA 1
ATOM 561 C C . MET A 1 71 ? -15.960 -9.781 8.794 1.00 55.69 71 MET A C 1
ATOM 563 O O . MET A 1 71 ? -16.355 -8.969 9.632 1.00 55.69 71 MET A O 1
ATOM 567 N N . LYS A 1 72 ? -16.794 -10.604 8.144 1.00 44.09 72 LYS A N 1
ATOM 568 C CA . LYS A 1 72 ? -18.224 -10.771 8.451 1.00 44.09 72 LYS A CA 1
ATOM 569 C C . LYS A 1 72 ? -18.474 -11.894 9.444 1.00 44.09 72 LYS A C 1
ATOM 571 O O . LYS A 1 72 ? -17.795 -12.935 9.323 1.00 44.09 72 LYS A O 1
#

Radius of gyration: 13.37 Å; Cα contacts (8 Å, |Δi|>4): 47; chains: 1; bounding box: 33×22×33 Å

Secondary structure (DSSP, 8-state):
--HHHHHHHHHHHHHHHHHHHHS-TTSHHHHHHHHHHHHHHHHHHHHHS---HHHHHHHHHHHHHHHHHTT-

Solvent-accessible surface area (backbone atoms only — not comparable to full-atom values): 3920 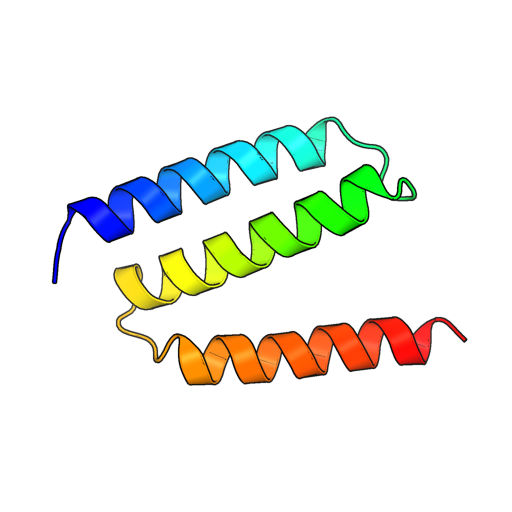Å² total; per-residue (Å²): 135,66,70,64,61,43,52,51,23,50,53,48,28,54,51,26,50,55,52,42,75,74,37,57,79,87,38,70,66,22,54,55,34,49,52,53,24,52,54,21,47,44,52,29,42,19,59,76,66,74,43,63,48,68,62,53,50,53,54,48,53,49,55,52,50,51,58,60,62,69,74,111

pLDDT: mean 77.05, std 9.33, range [44.09, 89.69]

Foldseek 3Di:
DDPVQLVVLVVQLVVLVVQLVVDDCPDPSNVVSVVSNLLSVLSNCCVVVVDDSVVSVVVVVVVVVVVVVVVD

Nearest PDB structures (foldseek):
  8ugi-assembly1_1K  TM=6.481E-01  e=6.016E-01  Sus scrofa
  6zke-assembly1_K  TM=6.456E-01  e=6.016E-01  Ovis aries
  7qso-assembly1_K  TM=6.663E-01  e=9.799E-01  Bos taurus
  7vys-assembly1_k  TM=6.509E-01  e=9.219E-01  Sus scrofa
  6x89-assembly1_4L  TM=5.482E-01  e=9.219E-01  Vigna radiata

Mean predicted aligned error: 7.52 Å

Sequence (72 aa):
MKIFEYTEAKKALARSQKALNTLRRDSLGYKNELRKYIESLIAFKGHALCMDVKAERKKMARLLADCVAGMK